Protein AF-A0A3S5AK80-F1 (afdb_monomer_lite)

Foldseek 3Di:
DALLVDVVSVVLLLCLLQQADKFWFQDPVVRDIDIGDDPVSHVSQVVQLVRLNVVDDDPPDDPGCSRRVSSVVSPVVDDNPDHDDDDPD

Radius of gyration: 13.62 Å; chains: 1; bounding box: 28×42×37 Å

Sequence (89 aa):
MHCGDNPCLVELAHICAMCNDSSLEFSEAKNSFDKVGEATEAALICLVEKMNVHESFKSNFKKRDLAMLCNNVIRGMYDKVFTLEFSRD

Structure (mmCIF, N/CA/C/O backbone):
data_AF-A0A3S5AK80-F1
#
_entry.id   AF-A0A3S5AK80-F1
#
loop_
_atom_site.group_PDB
_atom_site.id
_atom_site.type_symbol
_atom_site.label_atom_id
_atom_site.label_alt_id
_atom_site.label_comp_id
_atom_site.label_asym_id
_atom_site.label_entity_id
_atom_site.label_seq_id
_atom_site.pdbx_PDB_ins_code
_atom_site.Cartn_x
_atom_site.Cartn_y
_atom_site.Cartn_z
_atom_site.occupancy
_atom_site.B_iso_or_equiv
_atom_site.auth_seq_id
_atom_site.auth_comp_id
_atom_site.auth_asym_id
_atom_site.auth_atom_id
_atom_site.pdbx_PDB_model_num
ATOM 1 N N . MET A 1 1 ? -13.349 -14.187 -11.243 1.00 63.44 1 MET A N 1
ATOM 2 C CA . MET A 1 1 ? -12.244 -13.461 -11.893 1.00 63.44 1 MET A CA 1
ATOM 3 C C . MET A 1 1 ? -11.426 -12.864 -10.774 1.00 63.44 1 MET A C 1
ATOM 5 O O . MET A 1 1 ? -11.969 -12.055 -10.027 1.00 63.44 1 MET A O 1
ATOM 9 N N . HIS A 1 2 ? -10.212 -13.362 -10.573 1.00 90.31 2 HIS A N 1
ATOM 10 C CA . HIS A 1 2 ? -9.321 -12.844 -9.543 1.00 90.31 2 HIS A CA 1
ATOM 11 C C . HIS A 1 2 ? -8.563 -11.649 -10.120 1.00 90.31 2 HIS A C 1
ATOM 13 O O . HIS A 1 2 ? -8.302 -11.598 -11.321 1.00 90.31 2 HIS A O 1
ATOM 19 N N . CYS A 1 3 ? -8.221 -10.659 -9.291 1.00 94.75 3 CYS A N 1
ATOM 20 C CA . CYS A 1 3 ? -7.489 -9.490 -9.791 1.00 94.75 3 CYS A CA 1
ATOM 21 C C . CYS A 1 3 ? -6.117 -9.882 -10.364 1.00 94.75 3 CYS A C 1
ATOM 23 O O . CYS A 1 3 ? -5.643 -9.217 -11.279 1.00 94.75 3 CYS A O 1
ATOM 25 N N . GLY A 1 4 ? -5.521 -10.974 -9.866 1.00 95.62 4 GLY A N 1
ATOM 26 C CA . GLY A 1 4 ? -4.263 -11.532 -10.368 1.00 95.62 4 GLY A CA 1
ATOM 27 C C . GLY A 1 4 ? -4.316 -12.037 -11.814 1.00 95.62 4 GLY A C 1
ATOM 28 O O . GLY A 1 4 ? -3.288 -12.058 -12.480 1.00 95.62 4 GLY A O 1
ATOM 29 N N . ASP A 1 5 ? -5.504 -12.359 -12.339 1.00 96.81 5 ASP A N 1
ATOM 30 C CA . ASP A 1 5 ? -5.669 -12.830 -13.723 1.00 96.81 5 ASP A CA 1
ATOM 31 C C . ASP A 1 5 ? -5.545 -11.689 -14.753 1.00 96.81 5 ASP A C 1
ATOM 33 O O . ASP A 1 5 ? -5.414 -11.935 -15.953 1.00 96.81 5 ASP A O 1
ATOM 37 N N . ASN A 1 6 ? -5.634 -10.429 -14.309 1.00 97.31 6 ASN A N 1
ATOM 38 C CA . ASN A 1 6 ? -5.596 -9.258 -15.178 1.00 97.31 6 ASN A CA 1
ATOM 39 C C . ASN A 1 6 ? -4.264 -8.504 -15.005 1.00 97.31 6 ASN A C 1
ATOM 41 O O . ASN A 1 6 ? -4.070 -7.854 -13.974 1.00 97.31 6 ASN A O 1
ATOM 45 N N . PRO A 1 7 ? -3.374 -8.501 -16.016 1.00 97.06 7 PRO A N 1
ATOM 46 C CA . PRO A 1 7 ? -2.049 -7.892 -15.896 1.00 97.06 7 PRO A CA 1
ATOM 47 C C . PRO A 1 7 ? -2.101 -6.390 -15.588 1.00 97.06 7 PRO A C 1
ATOM 49 O O . PRO A 1 7 ? -1.272 -5.898 -14.827 1.00 97.06 7 PRO A O 1
ATOM 52 N N . CYS A 1 8 ? -3.109 -5.667 -16.089 1.00 98.06 8 CYS A N 1
ATOM 53 C CA . CYS A 1 8 ? -3.273 -4.243 -15.793 1.00 98.06 8 CYS A CA 1
ATOM 54 C C . CYS A 1 8 ? -3.626 -3.999 -14.318 1.00 98.06 8 CYS A C 1
ATOM 56 O O . CYS A 1 8 ? -3.205 -3.002 -13.740 1.00 98.06 8 CYS A O 1
ATOM 58 N N . LEU A 1 9 ? -4.392 -4.900 -13.691 1.00 98.12 9 LEU A N 1
ATOM 59 C CA . LEU A 1 9 ? -4.697 -4.808 -12.260 1.00 98.12 9 LEU A CA 1
ATOM 60 C C . LEU A 1 9 ? -3.480 -5.164 -11.402 1.00 98.12 9 LEU A C 1
ATOM 62 O O . LEU A 1 9 ? -3.284 -4.554 -10.351 1.00 98.12 9 LEU A O 1
ATOM 66 N N . VAL A 1 10 ? -2.651 -6.111 -11.850 1.00 98.38 10 VAL A N 1
ATOM 67 C CA . VAL A 1 10 ? -1.380 -6.429 -11.184 1.00 98.38 10 VAL A CA 1
ATOM 68 C C . VAL A 1 10 ? -0.456 -5.212 -11.182 1.00 98.38 10 VAL A C 1
ATOM 70 O O . VAL A 1 10 ? -0.003 -4.797 -10.116 1.00 98.38 10 VAL A O 1
ATOM 73 N N . GLU A 1 11 ? -0.243 -4.594 -12.344 1.00 98.44 11 GLU A N 1
ATOM 74 C CA . GLU A 1 11 ? 0.605 -3.406 -12.479 1.00 98.44 11 GLU A CA 1
ATOM 75 C C . GLU A 1 11 ? 0.059 -2.213 -11.678 1.00 98.44 11 GLU A C 1
ATOM 77 O O . GLU A 1 11 ? 0.807 -1.550 -10.958 1.00 98.44 11 GLU A O 1
ATOM 82 N N . LEU A 1 12 ? -1.260 -1.988 -11.707 1.00 98.69 12 LEU A N 1
ATOM 83 C CA . LEU A 1 12 ? -1.901 -0.947 -10.902 1.00 98.69 12 LEU A CA 1
ATOM 84 C C . LEU A 1 12 ? -1.629 -1.139 -9.402 1.00 98.69 12 LEU A C 1
ATOM 86 O O . LEU A 1 12 ? -1.264 -0.185 -8.716 1.00 98.69 12 LEU A O 1
ATOM 90 N N . ALA A 1 13 ? -1.768 -2.366 -8.891 1.00 98.62 13 ALA A N 1
ATOM 91 C CA . ALA A 1 13 ? -1.485 -2.664 -7.489 1.00 98.62 13 ALA A CA 1
ATOM 92 C C . ALA A 1 13 ? -0.006 -2.431 -7.140 1.00 98.62 13 ALA A C 1
ATOM 94 O O . ALA A 1 13 ? 0.293 -1.958 -6.042 1.00 98.62 13 AL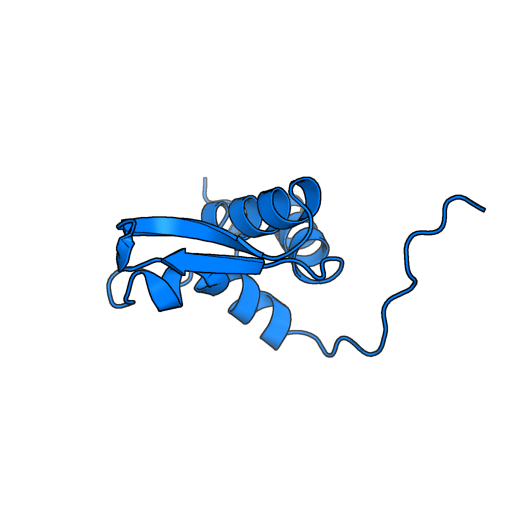A A O 1
ATOM 95 N N . HIS A 1 14 ? 0.914 -2.719 -8.065 1.00 98.62 14 HIS A N 1
ATOM 96 C CA . HIS A 1 14 ? 2.342 -2.456 -7.870 1.00 98.62 14 HIS A CA 1
ATOM 97 C C . HIS A 1 14 ? 2.627 -0.962 -7.742 1.00 98.62 14 HIS A C 1
ATOM 99 O O . HIS A 1 14 ? 3.295 -0.550 -6.794 1.00 98.62 14 HIS A O 1
ATOM 105 N N . ILE A 1 15 ? 2.050 -0.143 -8.623 1.00 98.56 15 ILE A N 1
ATOM 106 C CA . ILE A 1 15 ? 2.184 1.318 -8.572 1.00 98.56 15 ILE A CA 1
ATOM 107 C C . ILE A 1 15 ? 1.613 1.862 -7.258 1.00 98.56 15 ILE A C 1
ATOM 109 O O . ILE A 1 15 ? 2.298 2.605 -6.557 1.00 98.56 15 ILE A O 1
ATOM 113 N N . CYS A 1 16 ? 0.397 1.448 -6.886 1.00 98.56 16 CYS A N 1
ATOM 114 C CA . CYS A 1 16 ? -0.255 1.864 -5.642 1.00 98.56 16 CYS A CA 1
ATOM 115 C C . CYS A 1 16 ? 0.535 1.491 -4.380 1.00 98.56 16 CYS A C 1
ATOM 117 O O . CYS A 1 16 ? 0.410 2.181 -3.369 1.00 98.56 16 CYS A O 1
ATOM 119 N N . ALA A 1 17 ? 1.300 0.397 -4.416 1.00 98.44 17 ALA A N 1
ATOM 120 C CA . ALA A 1 17 ? 2.111 -0.057 -3.294 1.00 98.44 17 ALA A CA 1
ATOM 121 C C . ALA A 1 17 ? 3.484 0.628 -3.218 1.00 98.44 17 ALA A C 1
ATOM 123 O O . ALA A 1 17 ? 3.955 0.897 -2.116 1.00 98.44 17 ALA A O 1
ATOM 124 N N . MET A 1 18 ? 4.129 0.878 -4.364 1.00 98.31 18 MET A N 1
ATOM 125 C CA . MET A 1 18 ? 5.505 1.387 -4.430 1.00 98.31 18 MET A CA 1
ATOM 126 C C . MET A 1 18 ? 5.583 2.917 -4.418 1.00 98.31 18 MET A C 1
ATOM 128 O O . MET A 1 18 ? 6.452 3.488 -3.754 1.00 98.31 18 MET A O 1
ATOM 132 N N . CYS A 1 19 ? 4.669 3.586 -5.123 1.00 98.00 19 CYS A N 1
ATOM 133 C CA . CYS A 1 19 ? 4.570 5.046 -5.176 1.00 98.00 19 CYS A CA 1
ATOM 134 C C . CYS A 1 19 ? 3.665 5.562 -4.046 1.00 98.00 19 CYS A C 1
ATOM 136 O O . CYS A 1 19 ? 2.635 6.190 -4.284 1.00 98.00 19 CYS A O 1
ATOM 138 N N . ASN A 1 20 ? 3.983 5.164 -2.815 1.00 98.00 20 ASN A N 1
ATOM 139 C CA . ASN A 1 20 ? 3.163 5.419 -1.639 1.00 98.00 20 ASN A CA 1
ATOM 140 C C . ASN A 1 20 ? 4.038 5.384 -0.384 1.00 98.00 20 ASN A C 1
ATOM 142 O O . ASN A 1 20 ? 4.850 4.464 -0.241 1.00 98.00 20 ASN A O 1
ATOM 146 N N . ASP A 1 21 ? 3.869 6.362 0.505 1.00 96.25 21 ASP A N 1
ATOM 147 C CA . ASP A 1 21 ? 4.594 6.440 1.779 1.00 96.25 21 ASP A CA 1
ATOM 148 C C . ASP A 1 21 ? 3.659 6.323 2.999 1.00 96.25 21 ASP A C 1
ATOM 150 O O . ASP A 1 21 ? 4.101 6.309 4.151 1.00 96.25 21 ASP A O 1
ATOM 154 N N . SER A 1 22 ? 2.362 6.135 2.754 1.00 98.00 22 SER A N 1
ATOM 155 C CA . SER A 1 22 ? 1.356 5.828 3.765 1.00 98.00 22 SER A CA 1
ATOM 156 C C . SER A 1 22 ? 1.242 4.323 4.043 1.00 98.00 22 SER A C 1
ATOM 158 O O . SER A 1 22 ? 1.751 3.463 3.324 1.00 98.00 22 SER A O 1
ATOM 160 N N . SER A 1 23 ? 0.554 3.976 5.131 1.00 97.75 23 SER A N 1
ATOM 161 C CA . SER A 1 23 ? 0.302 2.587 5.532 1.00 97.75 23 SER A CA 1
ATOM 162 C C . SER A 1 23 ? -1.006 2.444 6.315 1.00 97.75 23 SER A C 1
ATOM 164 O O . SER A 1 23 ? -1.678 3.428 6.642 1.00 97.75 23 SER A O 1
ATOM 166 N N . LEU A 1 24 ? -1.395 1.200 6.593 1.00 98.12 24 LEU A N 1
ATOM 167 C CA . LEU A 1 24 ? -2.505 0.857 7.475 1.00 98.12 24 LEU A CA 1
ATOM 168 C C . LEU A 1 24 ? -1.967 0.156 8.720 1.00 98.12 24 LEU A C 1
ATOM 170 O O . LEU A 1 24 ? -1.079 -0.691 8.635 1.00 98.12 24 LEU A O 1
ATOM 174 N N . GLU A 1 25 ? -2.557 0.455 9.870 1.00 97.56 25 GLU A N 1
ATOM 175 C CA . GLU A 1 25 ? -2.252 -0.212 11.132 1.00 97.56 25 GLU A CA 1
ATOM 176 C C . GLU A 1 25 ? -3.543 -0.695 11.794 1.00 97.56 25 GLU A C 1
ATOM 178 O O . GLU A 1 25 ? -4.585 -0.048 11.710 1.00 97.56 25 GLU A O 1
ATOM 183 N N . PHE A 1 26 ? -3.498 -1.842 12.469 1.00 97.62 26 PHE A N 1
ATOM 184 C CA . PHE A 1 26 ? -4.631 -2.313 13.257 1.00 97.62 26 PHE A CA 1
ATOM 185 C C . PHE A 1 26 ? -4.522 -1.860 14.718 1.00 97.62 26 PHE A C 1
ATOM 187 O O . PHE A 1 26 ? -3.639 -2.308 15.453 1.00 97.62 26 PHE A O 1
ATOM 194 N N . SER A 1 27 ? -5.468 -1.030 15.161 1.00 96.19 27 SER A N 1
ATOM 195 C CA . SER A 1 27 ? -5.617 -0.633 16.560 1.00 96.19 27 SER A CA 1
ATOM 196 C C . SER A 1 27 ? -6.401 -1.694 17.331 1.00 96.19 27 SER A C 1
ATOM 198 O O . SER A 1 27 ? -7.613 -1.835 17.158 1.00 96.19 27 SER A O 1
ATOM 200 N N . GLU A 1 28 ? -5.736 -2.420 18.234 1.00 95.00 28 GLU A N 1
ATOM 201 C CA . GLU A 1 28 ? -6.411 -3.385 19.118 1.00 95.00 28 GLU A CA 1
ATOM 202 C C . GLU A 1 28 ? -7.400 -2.696 20.069 1.00 95.00 28 GLU A C 1
ATOM 204 O O . GLU A 1 28 ? -8.491 -3.214 20.292 1.00 95.00 28 GLU A O 1
ATOM 209 N N . ALA A 1 29 ? -7.063 -1.499 20.562 1.00 95.81 29 ALA A N 1
ATOM 210 C CA . ALA A 1 29 ? -7.906 -0.740 21.485 1.00 95.81 29 ALA A CA 1
ATOM 211 C C . ALA A 1 29 ? -9.246 -0.318 20.859 1.00 95.81 29 ALA A C 1
ATOM 213 O O . ALA A 1 29 ? -10.281 -0.372 21.518 1.00 95.81 29 ALA A O 1
ATOM 214 N N . LYS A 1 30 ? -9.233 0.088 19.582 1.00 96.38 30 LYS A N 1
ATOM 215 C CA . LYS A 1 30 ? -10.446 0.467 18.836 1.00 96.38 30 LYS A CA 1
ATOM 216 C C . LYS A 1 30 ? -11.074 -0.701 18.075 1.00 96.38 30 LYS A C 1
ATOM 218 O O . LYS A 1 30 ? -12.196 -0.580 17.591 1.00 96.38 30 LYS A O 1
ATOM 223 N N . ASN A 1 31 ? -10.349 -1.814 17.944 1.00 95.31 31 ASN A N 1
ATOM 224 C CA . ASN A 1 31 ? -10.681 -2.938 17.071 1.00 95.31 31 ASN A CA 1
ATOM 225 C C . ASN A 1 31 ? -10.937 -2.493 15.609 1.00 95.31 31 ASN A C 1
ATOM 227 O O . ASN A 1 31 ? -11.836 -3.013 14.944 1.00 95.31 31 ASN A O 1
ATOM 231 N N . SER A 1 32 ? -10.145 -1.537 15.107 1.00 97.06 32 SER A N 1
ATOM 232 C CA . SER A 1 32 ? -10.269 -0.932 13.770 1.00 97.06 32 SER A CA 1
ATOM 233 C C . SER A 1 32 ? -8.923 -0.836 13.051 1.00 97.06 32 SER A C 1
ATOM 235 O O . SER A 1 32 ? -7.869 -0.819 13.683 1.00 97.06 32 SER A O 1
ATOM 237 N N . PHE A 1 33 ? -8.964 -0.763 11.718 1.00 97.50 33 PHE A N 1
ATOM 238 C CA . PHE A 1 33 ? -7.804 -0.385 10.911 1.00 97.50 33 PHE A CA 1
ATOM 239 C C . PHE A 1 33 ? -7.769 1.136 10.785 1.00 97.50 33 PHE A C 1
ATOM 241 O O . PHE A 1 33 ? -8.737 1.736 10.315 1.00 97.50 33 PHE A O 1
ATOM 248 N N . ASP A 1 34 ? -6.665 1.736 11.205 1.00 97.50 34 ASP A N 1
ATOM 249 C CA . ASP A 1 34 ? -6.416 3.166 11.139 1.00 97.50 34 ASP A CA 1
ATOM 250 C C . ASP A 1 34 ? -5.398 3.454 10.027 1.00 97.50 34 ASP A C 1
ATOM 252 O O . ASP A 1 34 ? -4.522 2.642 9.718 1.00 97.50 34 ASP A O 1
ATOM 256 N N . LYS A 1 35 ? -5.520 4.631 9.410 1.00 97.50 35 LYS A N 1
ATOM 257 C CA . LYS A 1 35 ? -4.525 5.115 8.451 1.00 97.50 35 LYS A CA 1
ATOM 258 C C . LYS A 1 35 ? -3.303 5.678 9.176 1.00 97.50 35 LYS A C 1
ATOM 260 O O . LYS A 1 35 ? -3.447 6.367 10.187 1.00 97.50 35 LYS A O 1
ATOM 265 N N . VAL A 1 36 ? -2.134 5.508 8.577 1.00 97.88 36 VAL A N 1
ATOM 266 C CA . VAL A 1 36 ? -0.903 6.225 8.923 1.00 97.88 36 VAL A CA 1
ATOM 267 C C . VAL A 1 36 ? -0.436 6.948 7.661 1.00 97.88 36 VAL A C 1
ATOM 269 O O . VAL A 1 36 ? -0.272 6.312 6.625 1.00 97.88 36 VAL A O 1
ATOM 272 N N . GLY A 1 37 ? -0.274 8.272 7.727 1.00 96.56 37 GLY A N 1
ATOM 273 C CA . GLY A 1 37 ? -0.006 9.116 6.553 1.00 96.56 37 GLY A CA 1
ATOM 274 C C . GLY A 1 37 ? -1.258 9.774 5.953 1.00 96.56 37 GLY A C 1
ATOM 275 O O . GLY A 1 37 ? -2.263 10.013 6.650 1.00 96.56 37 GLY A O 1
ATOM 276 N N . GLU A 1 38 ? -1.190 10.112 4.666 1.00 97.44 38 GLU A N 1
ATOM 277 C CA . GLU A 1 38 ? -2.256 10.803 3.939 1.00 97.44 38 GLU A CA 1
ATOM 278 C C . GLU A 1 38 ? -3.453 9.885 3.656 1.00 97.44 38 GLU A C 1
ATOM 280 O O . GLU A 1 38 ? -3.330 8.683 3.429 1.00 97.44 38 GLU A O 1
ATOM 285 N N . ALA A 1 39 ? -4.666 10.448 3.690 1.00 97.69 39 ALA A N 1
ATOM 286 C CA . ALA A 1 39 ? -5.890 9.659 3.525 1.00 97.69 39 ALA A CA 1
ATOM 287 C C . ALA A 1 39 ? -6.037 9.073 2.111 1.00 97.69 39 ALA A C 1
ATOM 289 O O . ALA A 1 39 ? -6.529 7.956 1.956 1.00 97.69 39 ALA A O 1
ATOM 290 N N . THR A 1 40 ? -5.612 9.825 1.098 1.00 97.75 40 THR A N 1
ATOM 291 C CA . THR A 1 40 ? -5.615 9.435 -0.318 1.00 97.75 40 THR A CA 1
ATOM 292 C C . THR A 1 40 ? -4.683 8.256 -0.565 1.00 97.75 40 THR A C 1
ATOM 294 O O . THR A 1 40 ? -5.092 7.251 -1.139 1.00 97.75 40 THR A O 1
ATOM 297 N N . GLU A 1 41 ? -3.460 8.335 -0.058 1.00 98.25 41 GLU A N 1
ATOM 298 C CA . GLU A 1 41 ? -2.464 7.275 -0.167 1.00 98.25 41 GLU A CA 1
ATOM 299 C C . GLU A 1 41 ? -2.846 6.020 0.630 1.00 98.25 41 GLU A C 1
ATOM 301 O O . GLU A 1 41 ? -2.784 4.907 0.102 1.00 98.25 41 GLU A O 1
ATOM 306 N N . ALA A 1 42 ? -3.329 6.167 1.868 1.00 98.31 42 ALA A N 1
ATOM 307 C CA . ALA A 1 42 ? -3.794 5.031 2.667 1.00 98.31 42 ALA A CA 1
ATOM 308 C C . ALA A 1 42 ? -4.974 4.288 2.008 1.00 98.31 42 ALA A C 1
ATOM 310 O O . ALA A 1 42 ? -5.111 3.069 2.154 1.00 98.31 42 ALA A O 1
ATOM 311 N N . ALA A 1 43 ? -5.814 4.988 1.236 1.00 98.56 43 ALA A N 1
ATOM 312 C CA . ALA A 1 43 ? -6.869 4.353 0.451 1.00 98.56 43 ALA A CA 1
ATOM 313 C C . ALA A 1 43 ? -6.305 3.453 -0.665 1.00 98.56 43 ALA A C 1
ATOM 315 O O . ALA A 1 43 ? -6.868 2.386 -0.918 1.00 98.56 43 ALA A O 1
ATOM 316 N N . LEU A 1 44 ? -5.179 3.829 -1.284 1.00 98.69 44 LEU A N 1
ATOM 317 C CA . LEU A 1 44 ? -4.486 2.993 -2.272 1.00 98.69 44 LEU A CA 1
ATOM 318 C C . LEU A 1 44 ? -3.873 1.746 -1.622 1.00 98.69 44 LEU A C 1
ATOM 320 O O . LEU A 1 44 ? -3.987 0.655 -2.176 1.00 98.69 44 LEU A O 1
ATOM 324 N N . ILE A 1 45 ? -3.321 1.862 -0.411 1.00 98.62 45 ILE A N 1
ATOM 325 C CA . ILE A 1 45 ? -2.867 0.696 0.367 1.00 98.62 45 ILE A CA 1
ATOM 326 C C . ILE A 1 45 ? -4.042 -0.245 0.668 1.00 98.62 45 ILE A C 1
ATOM 328 O O . ILE A 1 45 ? -3.955 -1.453 0.451 1.00 98.62 45 ILE A O 1
ATOM 332 N N . CYS A 1 46 ? -5.185 0.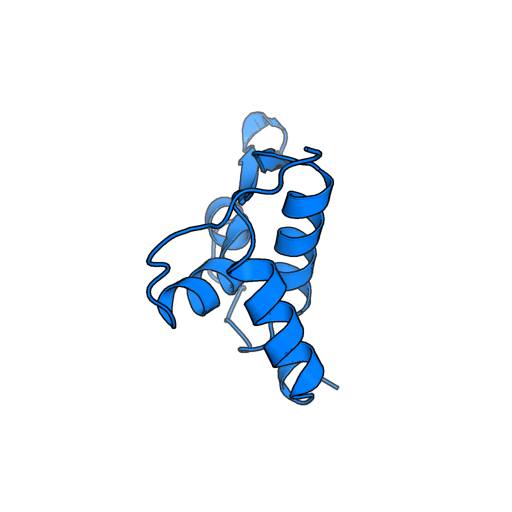305 1.090 1.00 98.31 46 CYS A N 1
ATOM 333 C CA . CYS A 1 46 ? -6.404 -0.476 1.311 1.00 98.31 46 CYS A CA 1
ATOM 334 C C . CYS A 1 46 ? -6.872 -1.193 0.035 1.00 98.31 46 CYS A C 1
ATOM 336 O O . CYS A 1 46 ? -7.331 -2.337 0.094 1.00 98.31 46 CYS A O 1
ATOM 338 N N . LEU A 1 47 ? -6.756 -0.537 -1.123 1.00 98.56 47 LEU A N 1
ATOM 339 C CA . LEU A 1 47 ? -7.070 -1.130 -2.418 1.00 98.56 47 LEU A CA 1
ATOM 340 C C . LEU A 1 47 ? -6.137 -2.308 -2.732 1.00 98.56 47 LEU A C 1
ATOM 342 O O . LEU A 1 47 ? -6.633 -3.377 -3.080 1.00 98.56 47 LEU A O 1
ATOM 346 N N . VAL A 1 48 ? -4.824 -2.157 -2.531 1.00 98.50 48 VAL A N 1
ATOM 347 C CA . VAL A 1 48 ? -3.831 -3.232 -2.715 1.00 98.50 48 VAL A CA 1
ATOM 348 C C . VAL A 1 48 ? -4.174 -4.458 -1.863 1.00 98.50 48 VAL A C 1
ATOM 350 O O . VAL A 1 48 ? -4.210 -5.580 -2.376 1.00 98.50 48 VAL A O 1
ATOM 353 N N . GLU A 1 49 ? -4.516 -4.251 -0.588 1.00 97.88 49 GLU A N 1
ATOM 354 C CA . GLU A 1 49 ? -4.934 -5.338 0.304 1.00 97.88 49 GLU A CA 1
ATOM 355 C C . GLU A 1 49 ? -6.205 -6.051 -0.173 1.00 97.88 49 GLU A C 1
ATOM 357 O O . GLU A 1 49 ? -6.336 -7.266 -0.004 1.00 97.88 49 GLU A O 1
ATOM 362 N N . LYS A 1 50 ? -7.149 -5.325 -0.779 1.00 96.94 50 LYS A N 1
ATOM 363 C CA . LYS A 1 50 ? -8.398 -5.897 -1.302 1.00 96.94 50 LYS A CA 1
ATOM 364 C C . LYS A 1 50 ? -8.212 -6.613 -2.636 1.00 96.94 50 LYS A C 1
ATOM 366 O O . LYS A 1 50 ? -8.865 -7.628 -2.856 1.00 96.94 50 LYS A O 1
ATOM 371 N N . MET A 1 51 ? -7.348 -6.100 -3.510 1.00 97.88 51 MET A N 1
ATOM 372 C CA . MET A 1 51 ? -7.086 -6.699 -4.819 1.00 97.88 51 MET A CA 1
ATOM 373 C C . MET A 1 51 ? -6.373 -8.043 -4.688 1.00 97.88 51 MET A C 1
ATOM 375 O O . MET A 1 51 ? -6.693 -8.959 -5.439 1.00 97.88 51 MET A O 1
ATOM 379 N N . ASN A 1 52 ? -5.437 -8.166 -3.734 1.00 97.31 52 ASN A N 1
ATOM 380 C CA . ASN A 1 52 ? -4.690 -9.399 -3.463 1.00 97.31 52 ASN A CA 1
ATOM 381 C C . ASN A 1 52 ? -4.189 -10.088 -4.749 1.00 97.31 52 ASN A C 1
ATOM 383 O O . ASN A 1 52 ? -4.440 -11.270 -4.977 1.00 97.31 52 ASN A O 1
ATOM 387 N N . VAL A 1 53 ? -3.517 -9.323 -5.614 1.00 97.88 53 VAL A N 1
ATOM 388 C CA . VAL A 1 53 ? -3.147 -9.750 -6.979 1.00 97.88 53 VAL A CA 1
ATOM 389 C C . VAL A 1 53 ? -2.194 -10.948 -7.027 1.00 97.88 53 VAL A C 1
ATOM 391 O O . VAL A 1 53 ? -2.111 -11.607 -8.053 1.00 97.88 53 VAL A O 1
ATOM 394 N N . HIS A 1 54 ? -1.518 -11.246 -5.915 1.00 96.56 54 HIS A N 1
ATOM 395 C CA . HIS A 1 54 ? -0.610 -12.389 -5.757 1.00 96.56 54 HIS A CA 1
ATOM 396 C C . HIS A 1 54 ? -1.190 -13.501 -4.873 1.00 96.56 54 HIS A C 1
ATOM 398 O O . HIS A 1 54 ? -0.444 -14.322 -4.350 1.00 96.56 54 HIS A O 1
ATOM 404 N N . GLU A 1 55 ? -2.505 -13.487 -4.635 1.00 94.25 55 GLU A N 1
ATOM 405 C CA . GLU A 1 55 ? -3.241 -14.537 -3.914 1.00 94.25 55 GLU A CA 1
ATOM 406 C C . GLU A 1 55 ? -2.627 -14.916 -2.551 1.00 94.25 55 GLU A C 1
ATOM 408 O O . GLU A 1 55 ? -2.595 -16.075 -2.137 1.00 94.25 55 GLU A O 1
ATOM 413 N N . SER A 1 56 ? -2.153 -13.913 -1.805 1.00 92.75 56 SER A N 1
ATOM 414 C CA . SER A 1 56 ? -1.565 -14.107 -0.480 1.00 92.75 56 SER A CA 1
ATOM 415 C C . SER A 1 56 ? -2.576 -14.744 0.473 1.00 92.75 56 SER A C 1
ATOM 417 O O . SER A 1 56 ? -3.720 -14.294 0.595 1.00 92.75 56 SER A O 1
ATOM 419 N N . PHE A 1 57 ? -2.144 -15.792 1.171 1.00 91.25 57 PHE A N 1
ATOM 420 C CA . PHE A 1 57 ? -2.998 -16.569 2.061 1.00 91.25 57 PHE A CA 1
ATOM 421 C C . PHE A 1 57 ? -3.265 -15.820 3.373 1.00 91.25 57 PHE A C 1
ATOM 423 O O . PHE A 1 57 ? -2.363 -15.638 4.185 1.00 91.25 57 PHE A O 1
ATOM 430 N N . LYS A 1 58 ? -4.511 -15.389 3.602 1.00 88.88 58 LYS A N 1
ATOM 431 C CA . LYS A 1 58 ? -4.853 -14.486 4.720 1.00 88.88 58 LYS A CA 1
ATOM 432 C C . LYS A 1 58 ? -5.331 -15.182 6.000 1.00 88.88 58 LYS A C 1
ATOM 434 O O . LYS A 1 58 ? -5.309 -14.565 7.059 1.00 88.88 58 LYS A O 1
ATOM 439 N N . SER A 1 59 ? -5.772 -16.441 5.946 1.00 85.56 59 SER A N 1
ATOM 440 C CA . SER A 1 59 ? -6.564 -17.032 7.044 1.00 85.56 59 SER A CA 1
ATOM 441 C C . SER A 1 59 ? -5.793 -17.299 8.342 1.00 85.56 59 SER A C 1
ATOM 443 O O . SER A 1 59 ? -6.422 -17.503 9.375 1.00 85.56 59 SER A O 1
ATOM 445 N N . ASN A 1 60 ? -4.457 -17.287 8.309 1.00 88.44 60 ASN A N 1
ATOM 446 C CA . ASN A 1 60 ? -3.611 -17.584 9.473 1.00 88.44 60 ASN A CA 1
ATOM 447 C C . ASN A 1 60 ? -2.934 -16.343 10.078 1.00 88.44 60 ASN A C 1
ATOM 449 O O . ASN A 1 60 ? -2.144 -16.472 11.013 1.00 88.44 60 ASN A O 1
ATOM 453 N N . PHE A 1 61 ? -3.221 -15.149 9.559 1.00 89.81 61 PHE A N 1
ATOM 4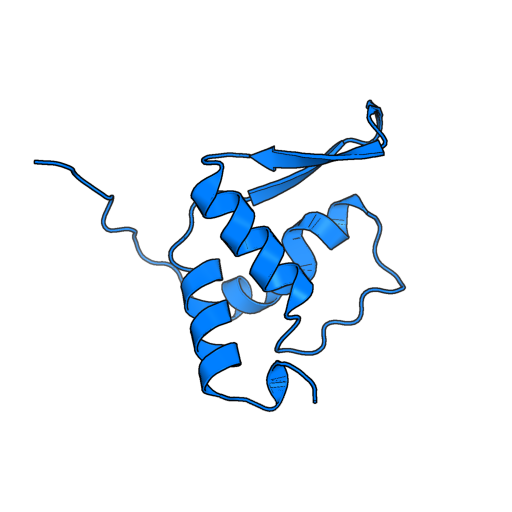54 C CA . PHE A 1 61 ? -2.593 -13.910 10.011 1.00 89.81 61 PHE A CA 1
ATOM 455 C C . PHE A 1 61 ? -3.440 -13.188 11.058 1.00 89.81 61 PHE A C 1
ATOM 457 O O . PHE A 1 61 ? -4.673 -13.189 11.005 1.00 89.81 61 PHE A O 1
ATOM 464 N N . LYS A 1 62 ? -2.777 -12.527 12.015 1.00 92.75 62 LYS A N 1
ATOM 465 C CA . LYS A 1 62 ? -3.470 -11.645 12.960 1.00 92.75 62 LYS A CA 1
ATOM 466 C C . LYS A 1 62 ? -3.916 -10.384 12.226 1.00 92.75 62 LYS A C 1
ATOM 468 O O . LYS A 1 62 ? -3.303 -9.978 11.243 1.00 92.75 62 LYS A O 1
ATOM 473 N N . LYS A 1 63 ? -4.942 -9.699 12.745 1.00 93.19 63 LYS A N 1
ATOM 474 C CA . LYS A 1 63 ? -5.433 -8.438 12.155 1.00 93.19 63 LYS A CA 1
ATOM 475 C C . LYS A 1 63 ? -4.326 -7.394 11.964 1.00 93.19 63 LYS A C 1
ATOM 477 O O . LYS A 1 63 ? -4.351 -6.685 10.969 1.00 93.19 63 LYS A O 1
ATOM 482 N N . ARG A 1 64 ? -3.339 -7.346 12.868 1.00 93.69 64 ARG A N 1
ATOM 483 C CA . ARG A 1 64 ? -2.150 -6.489 12.730 1.00 93.69 64 ARG A CA 1
ATOM 484 C C . ARG A 1 64 ? -1.358 -6.799 11.461 1.00 93.69 64 ARG A C 1
ATOM 486 O O . ARG A 1 64 ? -1.061 -5.883 10.707 1.00 93.69 64 ARG A O 1
ATOM 493 N N . ASP A 1 65 ? -1.080 -8.070 11.202 1.00 93.50 65 ASP A N 1
ATOM 494 C CA . ASP A 1 65 ? -0.293 -8.489 10.038 1.00 93.50 65 ASP A CA 1
ATOM 495 C C . ASP A 1 65 ? -1.087 -8.313 8.734 1.00 93.50 65 ASP A C 1
ATOM 497 O O . ASP A 1 65 ? -0.534 -7.955 7.698 1.00 93.50 65 ASP A O 1
ATOM 501 N N . LEU A 1 66 ? -2.411 -8.499 8.799 1.00 95.50 66 LEU A N 1
ATOM 502 C CA . LEU A 1 66 ? -3.319 -8.301 7.667 1.00 95.50 66 LEU A CA 1
ATOM 503 C C . LEU A 1 66 ? -3.395 -6.853 7.175 1.00 95.50 66 LEU A C 1
ATOM 505 O O . LEU A 1 66 ? -3.857 -6.641 6.058 1.00 95.50 66 LEU A O 1
ATOM 509 N N . ALA A 1 67 ? -2.979 -5.871 7.979 1.00 97.06 67 ALA A N 1
ATOM 510 C CA . ALA A 1 67 ? -3.062 -4.463 7.600 1.00 97.06 67 ALA A CA 1
ATOM 511 C C . ALA A 1 67 ? -2.184 -4.127 6.382 1.00 97.06 67 ALA A C 1
ATOM 513 O O . ALA A 1 67 ? -2.543 -3.249 5.604 1.00 97.06 67 ALA A O 1
ATOM 514 N N . MET A 1 68 ? -1.066 -4.841 6.216 1.00 97.75 68 MET A N 1
ATOM 515 C CA . MET A 1 68 ? -0.044 -4.561 5.200 1.00 97.75 68 MET A CA 1
ATOM 516 C C . MET A 1 68 ? 0.437 -5.823 4.464 1.00 97.75 68 MET A C 1
ATOM 518 O O . MET A 1 68 ? 1.505 -5.812 3.857 1.00 97.75 68 MET A O 1
ATOM 522 N N . LEU A 1 69 ? -0.293 -6.941 4.544 1.00 97.88 69 LEU A N 1
ATOM 523 C CA . LEU A 1 69 ? 0.170 -8.238 4.042 1.00 97.88 69 LEU A CA 1
ATOM 524 C C . LEU A 1 69 ? 0.466 -8.226 2.533 1.00 97.88 69 LEU A C 1
ATOM 526 O O . LEU A 1 69 ? 1.580 -8.551 2.124 1.00 97.88 69 LEU A O 1
ATOM 530 N N . CYS A 1 70 ? -0.517 -7.874 1.703 1.00 98.12 70 CYS A N 1
ATOM 531 C CA . CYS A 1 70 ? -0.353 -7.859 0.248 1.00 98.12 70 CYS A CA 1
ATOM 532 C C . CYS A 1 70 ? 0.604 -6.747 -0.192 1.00 98.12 70 CYS A C 1
ATOM 534 O O . CYS A 1 70 ? 1.398 -6.945 -1.112 1.00 98.12 70 CYS A O 1
ATOM 536 N N . ASN A 1 71 ? 0.549 -5.590 0.472 1.00 98.25 71 ASN A N 1
ATOM 537 C CA . ASN A 1 71 ? 1.464 -4.487 0.210 1.00 98.25 71 ASN A CA 1
ATOM 538 C C . ASN A 1 71 ? 2.924 -4.903 0.448 1.00 98.25 71 ASN A C 1
ATOM 540 O O . ASN A 1 71 ? 3.770 -4.675 -0.413 1.00 98.25 71 ASN A O 1
ATOM 544 N N . ASN A 1 72 ? 3.209 -5.588 1.559 1.00 97.75 72 ASN A N 1
ATOM 545 C CA . ASN A 1 72 ? 4.554 -6.060 1.887 1.00 97.75 72 ASN A CA 1
ATOM 546 C C . ASN A 1 72 ? 5.062 -7.120 0.905 1.00 97.75 72 ASN A C 1
ATOM 548 O O . ASN A 1 72 ? 6.249 -7.122 0.587 1.00 97.75 72 ASN A O 1
ATOM 552 N N . VAL A 1 73 ? 4.183 -7.987 0.388 1.00 97.88 73 VAL A N 1
ATOM 553 C CA . VAL A 1 73 ? 4.551 -8.935 -0.677 1.00 97.88 73 VAL A CA 1
ATOM 554 C C . VAL A 1 73 ? 5.048 -8.187 -1.911 1.00 97.88 73 VAL A C 1
ATOM 556 O O . VAL A 1 73 ? 6.105 -8.523 -2.432 1.00 97.88 73 VAL A O 1
ATOM 559 N N . ILE A 1 74 ? 4.329 -7.150 -2.349 1.00 98.38 74 ILE A N 1
ATOM 560 C CA . ILE A 1 74 ? 4.731 -6.342 -3.507 1.00 98.38 74 ILE A CA 1
ATOM 561 C C . ILE A 1 74 ? 6.018 -5.568 -3.213 1.00 98.38 74 ILE A C 1
ATOM 563 O O . ILE A 1 74 ? 6.947 -5.612 -4.012 1.00 98.38 74 ILE A O 1
ATOM 567 N N . ARG A 1 75 ? 6.113 -4.893 -2.061 1.00 97.75 75 ARG A N 1
ATOM 568 C CA . ARG A 1 75 ? 7.321 -4.140 -1.683 1.00 97.75 75 ARG A CA 1
ATOM 569 C C . ARG A 1 75 ? 8.554 -5.034 -1.585 1.00 97.75 75 ARG A C 1
ATOM 571 O O . ARG A 1 75 ? 9.637 -4.583 -1.915 1.00 97.75 75 ARG A O 1
ATOM 578 N N . GLY A 1 76 ? 8.397 -6.300 -1.201 1.00 97.88 76 GLY A N 1
ATOM 579 C CA . GLY A 1 76 ? 9.486 -7.280 -1.186 1.00 97.88 76 GLY A CA 1
ATOM 580 C C . GLY A 1 76 ? 9.985 -7.714 -2.572 1.00 97.88 76 GLY A C 1
ATOM 581 O O . GLY A 1 76 ? 11.034 -8.345 -2.656 1.00 97.88 76 GLY A O 1
ATOM 582 N N . MET A 1 77 ? 9.265 -7.393 -3.654 1.00 97.44 77 MET A N 1
ATOM 583 C CA . MET A 1 77 ? 9.675 -7.698 -5.033 1.00 97.44 77 MET A CA 1
ATOM 584 C C . MET A 1 77 ? 10.588 -6.625 -5.640 1.00 97.44 77 MET A C 1
ATOM 586 O O . MET A 1 77 ? 11.196 -6.870 -6.681 1.00 97.44 77 MET A O 1
ATOM 590 N N . TYR A 1 78 ? 10.688 -5.449 -5.013 1.00 96.88 78 TYR A N 1
ATOM 591 C CA . TYR A 1 78 ? 11.385 -4.285 -5.554 1.00 96.88 78 TYR A CA 1
ATOM 592 C C . TYR A 1 78 ? 12.288 -3.633 -4.508 1.00 96.88 78 TYR A C 1
ATOM 594 O O . TYR A 1 78 ? 11.978 -3.612 -3.322 1.00 96.88 78 TYR A O 1
ATOM 602 N N . ASP A 1 79 ? 13.374 -3.018 -4.968 1.00 97.00 79 ASP A N 1
ATOM 603 C CA . ASP A 1 79 ? 14.185 -2.124 -4.145 1.00 97.00 79 ASP A CA 1
ATOM 604 C C . ASP A 1 79 ? 13.782 -0.665 -4.424 1.00 97.00 79 ASP A C 1
ATOM 606 O O . ASP A 1 79 ? 14.018 -0.141 -5.518 1.00 97.00 79 ASP A O 1
ATOM 610 N N . LYS A 1 80 ? 13.108 -0.012 -3.465 1.00 96.25 80 LYS A N 1
ATOM 611 C CA . LYS A 1 80 ? 12.711 1.403 -3.584 1.00 96.25 80 LYS A CA 1
ATOM 612 C C . LYS A 1 80 ? 13.924 2.284 -3.272 1.00 96.25 80 LYS A C 1
ATOM 614 O O . LYS A 1 80 ? 14.178 2.594 -2.113 1.00 96.25 80 LYS A O 1
ATOM 619 N N . VAL A 1 81 ? 14.640 2.711 -4.312 1.00 97.38 81 VAL A N 1
ATOM 620 C CA . VAL A 1 81 ? 15.891 3.482 -4.168 1.00 97.38 81 VAL A CA 1
ATOM 621 C C . VAL A 1 81 ? 15.650 4.912 -3.659 1.00 97.38 81 VAL A C 1
ATOM 623 O O . VAL A 1 81 ? 16.392 5.392 -2.807 1.00 97.38 81 VAL A O 1
ATOM 626 N N . PHE A 1 82 ? 14.631 5.606 -4.178 1.00 96.31 82 PHE A N 1
ATOM 627 C CA . PHE A 1 82 ? 14.233 6.955 -3.748 1.00 96.31 82 PHE A CA 1
ATOM 628 C C . PHE A 1 82 ? 12.792 7.282 -4.181 1.00 96.31 82 PHE A C 1
ATOM 630 O O . PHE A 1 82 ? 12.232 6.601 -5.043 1.00 96.31 82 PHE A O 1
ATOM 637 N N . THR A 1 83 ? 12.210 8.339 -3.603 1.00 96.25 83 THR A N 1
ATOM 638 C CA . THR A 1 83 ? 10.934 8.947 -4.024 1.00 96.25 83 THR A CA 1
ATOM 639 C C . THR A 1 83 ? 11.211 10.327 -4.623 1.00 96.25 83 THR A C 1
ATOM 641 O O . THR A 1 83 ? 12.028 11.081 -4.095 1.00 96.25 83 THR A O 1
ATOM 644 N N . LEU A 1 84 ? 10.540 10.671 -5.725 1.00 96.19 84 LEU A N 1
ATOM 645 C CA . LEU A 1 84 ? 10.433 12.059 -6.179 1.00 96.19 84 LEU A CA 1
ATOM 646 C C . LEU A 1 84 ? 9.175 12.655 -5.553 1.00 96.19 84 LEU A C 1
ATOM 648 O O . LEU A 1 84 ? 8.068 12.345 -5.990 1.00 96.19 84 LEU A O 1
ATOM 652 N N . GLU A 1 85 ? 9.358 13.452 -4.506 1.00 94.75 85 GLU A N 1
ATOM 653 C CA . GLU A 1 85 ? 8.254 13.995 -3.715 1.00 94.75 85 GLU A CA 1
ATOM 654 C C . GLU A 1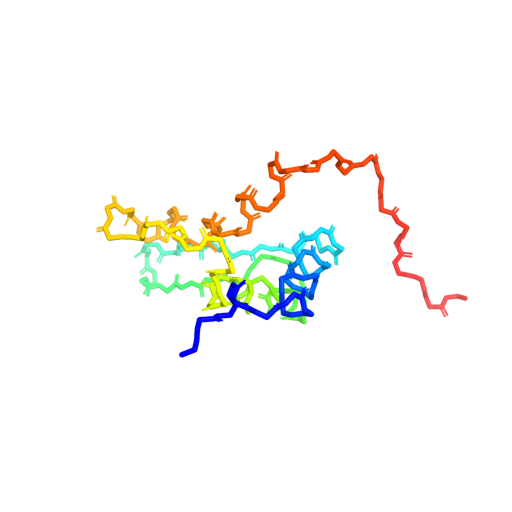 85 ? 7.320 14.871 -4.553 1.00 94.75 85 GLU A C 1
ATOM 656 O O . GLU A 1 85 ? 7.758 15.648 -5.409 1.00 94.75 85 GLU A O 1
ATOM 661 N N . PHE A 1 86 ? 6.018 14.769 -4.279 1.00 92.69 86 PHE A N 1
ATOM 662 C CA . PHE A 1 86 ? 5.038 15.645 -4.903 1.00 92.69 86 PHE A CA 1
ATOM 663 C C . PHE A 1 86 ? 5.265 17.087 -4.433 1.00 92.69 86 PHE A C 1
ATOM 665 O O . PHE A 1 86 ? 5.110 17.402 -3.254 1.00 92.69 86 PHE A O 1
ATOM 672 N N . SER A 1 87 ? 5.588 17.972 -5.375 1.00 93.44 87 SER A N 1
ATOM 673 C CA . SER A 1 87 ? 5.637 19.415 -5.150 1.00 93.44 87 SER A CA 1
ATOM 674 C C . SER A 1 87 ? 4.513 20.109 -5.911 1.00 93.44 87 SER A C 1
ATOM 676 O O . SER A 1 87 ? 4.069 19.649 -6.963 1.00 93.44 87 SER A O 1
ATOM 678 N N . ARG A 1 88 ? 4.041 21.224 -5.352 1.00 92.00 88 ARG A N 1
ATOM 679 C CA . ARG A 1 88 ? 3.068 22.119 -5.994 1.00 92.00 88 ARG A CA 1
ATOM 680 C C . ARG A 1 88 ? 3.731 23.287 -6.723 1.00 92.00 88 ARG A C 1
ATOM 682 O O . ARG A 1 88 ? 3.008 24.040 -7.373 1.00 92.00 88 ARG A O 1
ATOM 689 N N . ASP A 1 89 ? 5.039 23.443 -6.543 1.00 76.88 89 ASP A N 1
ATOM 690 C CA . ASP A 1 89 ? 5.843 24.510 -7.142 1.00 76.88 89 ASP A CA 1
ATOM 691 C C . ASP A 1 89 ? 6.036 24.320 -8.654 1.00 76.88 89 ASP A C 1
ATOM 693 O O . ASP A 1 89 ? 6.108 23.153 -9.111 1.00 76.88 89 ASP A O 1
#

pLDDT: mean 95.83, std 4.78, range [63.44, 98.69]

Organism: NCBI:txid117903

Secondary structur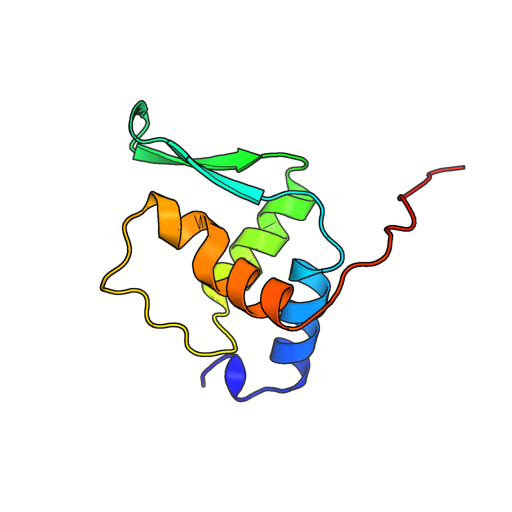e (DSSP, 8-st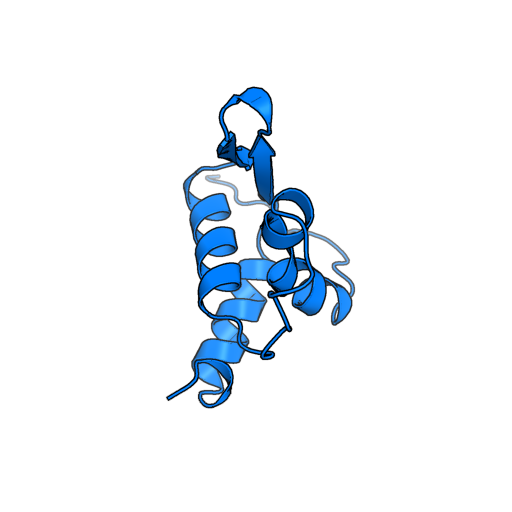ate):
--GGG-HHHHHHHHHHHHS---EEEEETTTTEEEEES-HHHHHHHHHHHHH-TT----TTS-HHHHTSHHHHHHHTTS-----------

InterPro domains:
  IPR023299 P-type ATPase, cytoplasmic domain N [G3DSA:3.40.1110.10] (1-89)
  IPR023299 P-type ATPase, cytoplasmic domain N [SSF81660] (5-89)